Protein AF-A0A819LZT9-F1 (afdb_monomer)

pLDDT: mean 70.06, std 16.2, range [38.44, 96.25]

Sequence (80 aa):
SNDSLLNDDEDLFAFWEGQNDLYPFLYLIARDVLIVSATNTAVERCFSASENSVTEACTLEQRLLFIINSGTTASKGEKR

Solvent-accessible surface area (backbone atoms only — not comparable to full-atom values): 5132 Å² total; per-residue (Å²): 135,87,81,77,71,73,73,89,76,68,56,65,66,62,55,39,60,76,36,32,90,83,37,52,71,59,28,54,52,49,52,66,56,67,71,54,68,96,58,66,61,70,58,51,52,53,53,62,71,44,43,68,71,61,51,54,59,56,51,52,54,53,50,51,53,48,51,59,63,64,64,67,76,79,80,86,77,91,86,133

Mean predicted aligned error: 16.88 Å

Radius of gyration: 29.81 Å; Cα contacts (8 Å, |Δi|>4): 13; chains: 1; bounding box: 87×32×72 Å

InterPro domains:
  IPR0089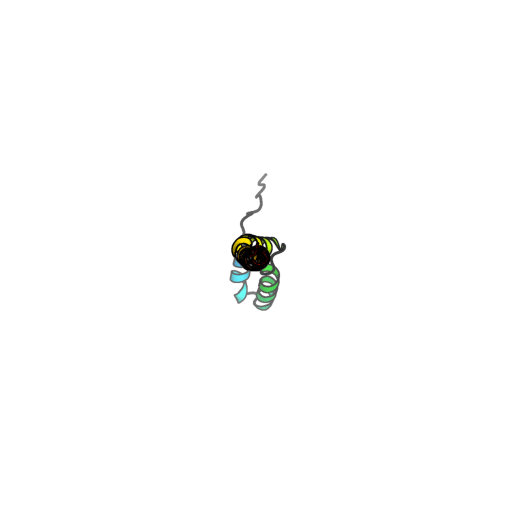06 HAT, C-terminal dimerisation domain [PF05699] (7-56)
  IPR012337 Ribonuclease H-like superfamily [SSF53098] (6-56)

Structure (mmCIF, N/CA/C/O backbone):
data_AF-A0A819LZT9-F1
#
_entry.id   AF-A0A819LZT9-F1
#
loop_
_atom_site.group_PDB
_atom_site.id
_atom_site.type_symbol
_atom_site.label_atom_id
_atom_site.label_alt_id
_atom_site.label_comp_id
_atom_site.label_asym_id
_atom_site.label_entity_id
_atom_site.label_seq_id
_atom_site.pdbx_PDB_ins_code
_atom_site.Cartn_x
_atom_site.Cartn_y
_atom_site.Cartn_z
_atom_site.occupancy
_atom_site.B_iso_or_equiv
_atom_site.auth_seq_id
_atom_site.auth_comp_id
_atom_site.auth_asym_id
_atom_site.auth_atom_id
_atom_site.pdbx_PDB_model_num
ATOM 1 N N . SER A 1 1 ? 34.056 16.229 -4.456 1.00 38.44 1 SER A N 1
ATOM 2 C CA . SER A 1 1 ? 33.354 15.097 -3.836 1.00 38.44 1 SER A CA 1
ATOM 3 C C . SER A 1 1 ? 31.873 15.354 -3.982 1.00 38.44 1 SER A C 1
ATOM 5 O O . SER A 1 1 ? 31.385 16.296 -3.376 1.00 38.44 1 SER A O 1
ATOM 7 N N . ASN A 1 2 ? 31.217 14.641 -4.900 1.00 46.19 2 ASN A N 1
ATOM 8 C CA . ASN A 1 2 ? 29.789 14.786 -5.178 1.00 46.19 2 ASN A CA 1
ATOM 9 C C . ASN A 1 2 ? 29.018 13.888 -4.209 1.00 46.19 2 ASN A C 1
ATOM 11 O O . ASN A 1 2 ? 28.775 12.725 -4.522 1.00 46.19 2 ASN A O 1
ATOM 15 N N . ASP A 1 3 ? 28.653 14.426 -3.048 1.00 53.75 3 ASP A N 1
ATOM 16 C CA . ASP A 1 3 ? 27.531 13.891 -2.279 1.00 53.75 3 ASP A CA 1
ATOM 17 C C . ASP A 1 3 ? 26.256 14.233 -3.055 1.00 53.75 3 ASP A C 1
ATOM 19 O O . ASP A 1 3 ? 25.701 15.325 -2.946 1.00 53.75 3 ASP A O 1
ATOM 23 N N . SER A 1 4 ? 25.837 13.305 -3.917 1.00 55.72 4 SER A N 1
ATOM 24 C CA . SER A 1 4 ? 24.471 13.272 -4.438 1.00 55.72 4 SER A CA 1
ATOM 25 C C . SER A 1 4 ? 23.603 12.749 -3.302 1.00 55.72 4 SER A C 1
ATOM 27 O O . SER A 1 4 ? 23.320 11.559 -3.201 1.00 55.72 4 SER A O 1
ATOM 29 N N . LEU A 1 5 ? 23.296 13.665 -2.381 1.00 52.09 5 LEU A N 1
ATOM 30 C CA . LEU A 1 5 ? 22.249 13.497 -1.390 1.00 52.09 5 LEU A CA 1
ATOM 31 C C . LEU A 1 5 ? 21.003 13.013 -2.126 1.00 52.09 5 LEU A C 1
ATOM 33 O O . LEU A 1 5 ? 20.599 13.599 -3.130 1.00 52.09 5 LEU A O 1
ATOM 37 N N . LEU A 1 6 ? 20.510 11.880 -1.646 1.00 51.91 6 LEU A N 1
ATOM 38 C CA . LEU A 1 6 ? 19.313 11.180 -2.073 1.00 51.91 6 LEU A CA 1
ATOM 39 C C . LEU A 1 6 ? 18.225 12.181 -2.482 1.00 51.91 6 LEU A C 1
ATOM 41 O O . LEU A 1 6 ? 17.954 13.138 -1.760 1.00 51.91 6 LEU A O 1
ATOM 45 N N . ASN A 1 7 ? 17.625 11.963 -3.654 1.00 59.44 7 ASN A N 1
ATOM 46 C CA . ASN A 1 7 ? 16.351 12.581 -3.999 1.00 59.44 7 ASN A CA 1
ATOM 47 C C . ASN A 1 7 ? 15.334 12.093 -2.957 1.00 59.44 7 ASN A C 1
ATOM 49 O O . ASN A 1 7 ? 14.711 11.051 -3.143 1.00 59.44 7 ASN A O 1
ATOM 53 N N . ASP A 1 8 ? 15.205 12.816 -1.846 1.00 57.81 8 ASP A N 1
ATOM 54 C CA . ASP A 1 8 ?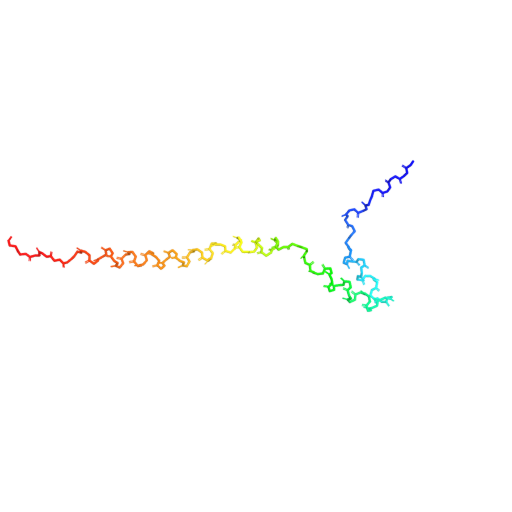 14.339 12.467 -0.712 1.00 57.81 8 ASP A CA 1
ATOM 55 C C . ASP A 1 8 ? 12.838 12.436 -1.086 1.00 57.81 8 ASP A C 1
ATOM 57 O O . ASP A 1 8 ? 12.007 12.024 -0.280 1.00 57.81 8 ASP A O 1
ATOM 61 N N . ASP A 1 9 ? 12.506 12.799 -2.330 1.00 59.81 9 ASP A N 1
ATOM 62 C CA . ASP A 1 9 ? 11.158 12.846 -2.899 1.00 59.81 9 ASP A CA 1
ATOM 63 C C . ASP A 1 9 ? 10.960 11.892 -4.097 1.00 59.81 9 ASP A C 1
ATOM 65 O O . ASP A 1 9 ? 10.051 12.090 -4.907 1.00 59.81 9 ASP A O 1
ATOM 69 N N . GLU A 1 10 ? 11.805 10.869 -4.280 1.00 66.38 10 GLU A N 1
ATOM 70 C CA . GLU A 1 10 ? 11.511 9.847 -5.291 1.00 66.38 10 GLU A CA 1
ATOM 71 C C . GLU A 1 10 ? 10.293 9.017 -4.859 1.00 66.38 10 GLU A C 1
ATOM 73 O O . GLU A 1 10 ? 10.366 8.158 -3.978 1.00 66.38 10 GLU A O 1
ATOM 78 N N . ASP A 1 11 ? 9.151 9.300 -5.494 1.00 82.81 11 ASP A N 1
ATOM 79 C CA . ASP A 1 11 ? 7.919 8.532 -5.344 1.00 82.81 11 ASP A CA 1
ATOM 80 C C . ASP A 1 11 ? 8.154 7.095 -5.824 1.00 82.81 11 ASP A C 1
ATOM 82 O O . ASP A 1 11 ? 8.081 6.758 -7.011 1.00 82.81 11 ASP A O 1
ATOM 86 N N . LEU A 1 12 ? 8.459 6.235 -4.855 1.00 85.75 12 LEU A N 1
ATOM 87 C CA . LEU A 1 12 ? 8.734 4.824 -5.068 1.00 85.75 12 LEU A CA 1
ATOM 88 C C . LEU A 1 12 ? 7.542 4.107 -5.719 1.00 85.75 12 LEU A C 1
ATOM 90 O O . LEU A 1 12 ? 7.737 3.130 -6.443 1.00 85.75 12 LEU A O 1
ATOM 94 N N . PHE A 1 13 ? 6.318 4.596 -5.510 1.00 86.62 13 PHE A N 1
ATOM 95 C CA . PHE A 1 13 ? 5.126 4.062 -6.159 1.00 86.62 13 PHE A CA 1
ATOM 96 C C . PHE A 1 13 ? 5.132 4.355 -7.661 1.00 86.62 13 PHE A C 1
ATOM 98 O O . PHE A 1 13 ? 4.942 3.438 -8.464 1.00 86.62 13 PHE A O 1
ATOM 105 N N . ALA A 1 14 ? 5.421 5.604 -8.036 1.00 88.56 14 ALA A N 1
ATOM 106 C CA . ALA A 1 14 ? 5.532 6.029 -9.430 1.00 88.56 14 ALA A CA 1
ATOM 107 C C . ALA A 1 14 ? 6.687 5.322 -10.159 1.00 88.56 14 ALA A C 1
ATOM 109 O O . ALA A 1 14 ? 6.553 4.941 -11.325 1.00 88.56 14 ALA A O 1
ATOM 110 N N . PHE A 1 15 ? 7.806 5.078 -9.465 1.00 89.75 15 PHE A N 1
ATOM 111 C CA . PHE A 1 15 ? 8.905 4.278 -10.007 1.00 89.75 15 PHE A CA 1
ATOM 112 C C . PHE A 1 15 ? 8.428 2.880 -10.415 1.00 89.75 15 PHE A C 1
ATOM 114 O O . PHE A 1 15 ? 8.645 2.459 -11.553 1.00 89.75 15 PHE A O 1
ATOM 121 N N . TRP A 1 16 ? 7.758 2.163 -9.508 1.00 92.19 16 TRP A N 1
ATOM 122 C CA . TRP A 1 16 ? 7.305 0.799 -9.770 1.00 92.19 16 TRP A CA 1
ATOM 123 C C . TRP A 1 16 ? 6.206 0.738 -10.832 1.00 92.19 16 TRP A C 1
ATOM 125 O O . TRP A 1 16 ? 6.201 -0.200 -11.628 1.00 92.19 16 TRP A O 1
ATOM 135 N N . GLU A 1 17 ? 5.331 1.742 -10.909 1.00 90.44 17 GLU A N 1
ATOM 136 C CA . GLU A 1 17 ? 4.324 1.855 -11.971 1.00 90.44 17 GLU A CA 1
ATOM 137 C C . GLU A 1 17 ? 4.961 1.889 -13.367 1.00 90.44 17 GLU A C 1
ATOM 139 O O . GLU A 1 17 ? 4.557 1.128 -14.248 1.00 90.44 17 GLU A O 1
ATOM 144 N N . GLY A 1 18 ? 6.034 2.666 -13.545 1.00 91.75 18 GLY A N 1
ATOM 145 C CA . GLY A 1 18 ? 6.795 2.704 -14.797 1.00 91.75 18 GLY A CA 1
ATOM 146 C C . GLY A 1 18 ? 7.524 1.396 -15.140 1.00 91.75 18 GLY A C 1
ATOM 147 O O . GLY A 1 18 ? 7.945 1.210 -16.280 1.00 91.75 18 GLY A O 1
ATOM 148 N N . GLN A 1 19 ? 7.671 0.479 -14.179 1.00 92.44 19 GLN A N 1
ATOM 149 C CA . GLN A 1 19 ? 8.309 -0.826 -14.372 1.00 92.44 19 GLN A CA 1
ATOM 150 C C . GLN A 1 19 ? 7.313 -1.966 -14.631 1.00 92.44 19 GLN A C 1
ATOM 152 O O . GLN A 1 19 ? 7.749 -3.095 -14.855 1.00 92.44 19 GLN A O 1
ATOM 157 N N . ASN A 1 20 ? 6.000 -1.711 -14.627 1.00 91.88 20 ASN A N 1
ATOM 158 C CA . ASN A 1 20 ? 4.983 -2.757 -14.774 1.00 91.88 20 ASN A CA 1
ATOM 159 C C . ASN A 1 20 ? 5.118 -3.556 -16.085 1.00 91.88 20 ASN A C 1
ATOM 161 O O . ASN A 1 20 ? 4.995 -4.778 -16.075 1.00 91.88 20 ASN A O 1
ATOM 165 N N . ASP A 1 21 ? 5.443 -2.893 -17.196 1.00 94.81 21 ASP A N 1
ATOM 166 C CA . ASP A 1 21 ? 5.604 -3.564 -18.494 1.00 94.81 21 ASP A CA 1
ATOM 167 C C . ASP A 1 21 ? 6.825 -4.497 -18.528 1.00 94.81 21 ASP A C 1
ATOM 169 O O . ASP A 1 21 ? 6.826 -5.513 -19.226 1.00 94.81 21 ASP A O 1
ATOM 173 N N . LEU A 1 22 ? 7.868 -4.165 -17.760 1.00 96.25 22 LEU A N 1
ATOM 174 C CA . LEU A 1 22 ? 9.126 -4.908 -17.725 1.00 96.25 22 LEU A CA 1
ATOM 175 C C . LEU A 1 22 ? 9.116 -6.002 -16.645 1.00 96.25 22 LEU A C 1
ATOM 177 O O . LEU A 1 22 ? 9.673 -7.082 -16.845 1.00 96.25 22 LEU A O 1
ATOM 181 N N . TYR A 1 23 ? 8.453 -5.741 -15.516 1.00 95.25 23 TYR A N 1
ATOM 182 C CA . TYR A 1 23 ? 8.402 -6.617 -14.346 1.00 95.25 23 TYR A CA 1
ATOM 183 C C . TYR A 1 23 ? 6.990 -6.688 -13.733 1.00 95.25 23 TYR A C 1
ATOM 185 O O . TYR A 1 23 ? 6.797 -6.296 -12.579 1.00 95.25 23 TYR A O 1
ATOM 193 N N . PRO A 1 24 ? 5.997 -7.254 -14.439 1.00 91.88 24 PRO A N 1
ATOM 194 C CA . PRO A 1 24 ? 4.592 -7.192 -14.023 1.00 91.88 24 PRO A CA 1
ATOM 195 C C . PRO A 1 24 ? 4.331 -7.862 -12.668 1.00 91.88 24 PRO A C 1
ATOM 197 O O . PRO A 1 24 ? 3.622 -7.328 -11.821 1.00 91.88 24 PRO A O 1
ATOM 200 N N . PHE A 1 25 ? 4.946 -9.020 -12.406 1.00 95.12 25 PHE A N 1
ATOM 201 C CA . PHE A 1 25 ? 4.762 -9.720 -11.128 1.00 95.12 25 PHE A CA 1
ATOM 202 C C . PHE A 1 25 ? 5.443 -9.011 -9.957 1.00 95.12 25 PHE A C 1
ATOM 204 O O . PHE A 1 25 ? 4.911 -9.004 -8.850 1.00 95.12 25 PHE A O 1
ATOM 211 N N . LEU A 1 26 ? 6.611 -8.412 -10.195 1.00 92.12 26 LEU A N 1
ATOM 212 C CA . LEU A 1 26 ? 7.338 -7.696 -9.152 1.00 92.12 26 LEU A CA 1
ATOM 213 C C . LEU A 1 26 ? 6.650 -6.369 -8.825 1.00 92.12 26 LEU A C 1
ATOM 215 O O . LEU A 1 26 ? 6.541 -6.023 -7.653 1.00 92.12 26 LEU A O 1
ATOM 219 N N . TYR A 1 27 ? 6.111 -5.691 -9.842 1.00 93.19 27 TYR A N 1
ATOM 220 C CA . TYR A 1 27 ? 5.259 -4.521 -9.671 1.00 93.19 27 TYR A CA 1
ATOM 221 C C . TYR A 1 27 ? 4.049 -4.823 -8.784 1.00 93.19 27 TYR A C 1
ATOM 223 O O . TYR A 1 27 ? 3.789 -4.076 -7.847 1.00 93.19 27 TYR A O 1
ATOM 231 N N . LEU A 1 28 ? 3.338 -5.933 -9.022 1.00 93.12 28 LEU A N 1
ATOM 232 C CA . LEU A 1 28 ? 2.184 -6.309 -8.197 1.00 93.12 28 LEU A CA 1
ATOM 233 C C . LEU A 1 28 ? 2.560 -6.478 -6.719 1.00 93.12 28 LEU A C 1
ATOM 235 O O . LEU A 1 28 ? 1.860 -5.968 -5.849 1.00 93.12 28 LEU A O 1
ATOM 239 N N . ILE A 1 29 ? 3.689 -7.133 -6.439 1.00 93.25 29 ILE A N 1
ATOM 240 C CA . ILE A 1 29 ? 4.189 -7.306 -5.068 1.00 93.25 29 ILE A CA 1
ATOM 241 C C . ILE A 1 29 ? 4.578 -5.952 -4.462 1.00 93.25 29 ILE A C 1
ATOM 243 O O . ILE A 1 29 ? 4.201 -5.654 -3.331 1.00 93.25 29 ILE A O 1
ATOM 247 N N . ALA A 1 30 ? 5.310 -5.121 -5.207 1.00 91.38 30 ALA A N 1
ATOM 248 C CA . ALA A 1 30 ? 5.728 -3.803 -4.745 1.00 91.38 30 ALA A CA 1
ATOM 249 C C . ALA A 1 30 ? 4.521 -2.906 -4.437 1.00 91.38 30 ALA A C 1
ATOM 251 O O . ALA A 1 30 ? 4.465 -2.310 -3.366 1.00 91.38 30 ALA A O 1
ATOM 252 N N . ARG A 1 31 ? 3.517 -2.875 -5.318 1.00 90.38 31 ARG A N 1
ATOM 253 C CA . ARG A 1 31 ? 2.252 -2.156 -5.120 1.00 90.38 31 ARG A CA 1
ATOM 254 C C . ARG A 1 31 ? 1.559 -2.582 -3.826 1.00 90.38 31 ARG A C 1
ATOM 256 O O . ARG A 1 31 ? 1.149 -1.730 -3.041 1.00 90.38 31 ARG A O 1
ATOM 263 N N . ASP A 1 32 ? 1.433 -3.889 -3.606 1.00 90.12 32 ASP A N 1
ATOM 264 C CA . ASP A 1 32 ? 0.723 -4.435 -2.447 1.00 90.12 32 ASP A CA 1
ATOM 265 C C . ASP A 1 32 ? 1.468 -4.167 -1.129 1.00 90.12 32 ASP A C 1
ATOM 267 O O . ASP A 1 32 ? 0.838 -3.995 -0.089 1.00 90.12 32 ASP A O 1
ATOM 271 N N . VAL A 1 33 ? 2.800 -4.086 -1.159 1.00 88.94 33 VAL A N 1
ATOM 272 C CA . VAL A 1 33 ? 3.612 -3.732 0.016 1.00 88.94 33 VAL A CA 1
ATOM 273 C C . VAL A 1 33 ? 3.573 -2.230 0.285 1.00 88.94 33 VAL A C 1
ATOM 275 O O . VAL A 1 33 ? 3.375 -1.815 1.425 1.00 88.94 33 VAL A O 1
ATOM 278 N N . LEU A 1 34 ? 3.751 -1.408 -0.748 1.00 86.62 34 LEU A N 1
ATOM 279 C CA . LEU A 1 34 ? 3.898 0.039 -0.599 1.00 86.62 34 LEU A CA 1
ATOM 280 C C . LEU A 1 34 ? 2.586 0.734 -0.222 1.00 86.62 34 LEU A C 1
ATOM 282 O O . LEU A 1 34 ? 2.622 1.797 0.392 1.00 86.62 34 LEU A O 1
ATOM 286 N N . ILE A 1 35 ? 1.425 0.157 -0.562 1.00 84.94 35 ILE A N 1
ATOM 287 C CA . ILE A 1 35 ? 0.120 0.740 -0.200 1.00 84.94 35 ILE A CA 1
ATOM 288 C C . ILE A 1 35 ? -0.142 0.692 1.310 1.00 84.94 35 ILE A C 1
ATOM 290 O O . ILE A 1 35 ? -0.959 1.451 1.838 1.00 84.94 35 ILE A O 1
ATOM 294 N N . VAL A 1 36 ? 0.545 -0.204 2.022 1.00 82.12 36 VAL A N 1
ATOM 295 C CA . VAL A 1 36 ? 0.410 -0.342 3.466 1.00 82.12 36 VAL A CA 1
ATOM 296 C C . VAL A 1 36 ? 1.171 0.798 4.131 1.00 82.12 36 VAL A C 1
ATOM 298 O O . VAL A 1 36 ? 2.399 0.832 4.153 1.00 82.12 36 VAL A O 1
ATOM 301 N N . SER A 1 37 ? 0.426 1.738 4.711 1.00 72.38 37 SER A N 1
ATOM 302 C CA . SER A 1 37 ? 1.017 2.787 5.538 1.00 72.38 37 SER A CA 1
ATOM 303 C C . SER A 1 37 ? 1.766 2.162 6.715 1.00 72.38 37 SER A C 1
ATOM 305 O O . SER A 1 37 ? 1.204 1.367 7.466 1.00 72.38 37 SER A O 1
ATOM 307 N N . ALA A 1 38 ? 3.026 2.557 6.906 1.00 76.88 38 ALA A N 1
ATOM 308 C CA . ALA A 1 38 ? 3.852 2.065 8.008 1.00 76.88 38 ALA A CA 1
ATOM 309 C C . ALA A 1 38 ? 3.302 2.455 9.394 1.00 76.88 38 ALA A C 1
ATOM 311 O O . ALA A 1 38 ? 3.653 1.833 10.396 1.00 76.88 38 ALA A O 1
ATOM 312 N N . THR A 1 39 ? 2.448 3.483 9.467 1.00 74.44 39 THR A N 1
ATOM 313 C CA . THR A 1 39 ? 1.865 3.972 10.718 1.00 74.44 39 THR A CA 1
ATOM 314 C C . THR A 1 39 ? 0.346 4.074 10.643 1.00 74.44 39 THR A C 1
ATOM 316 O O . THR A 1 39 ? -0.242 4.337 9.594 1.00 74.44 39 THR A O 1
ATOM 319 N N . ASN A 1 40 ? -0.299 3.934 11.803 1.00 72.44 40 ASN A N 1
ATOM 320 C CA . ASN A 1 40 ? -1.748 4.090 11.939 1.00 72.44 40 ASN A CA 1
ATOM 321 C C . ASN A 1 40 ? -2.193 5.567 12.011 1.00 72.44 40 ASN A C 1
ATOM 323 O O . ASN A 1 40 ? -3.371 5.868 12.178 1.00 72.44 40 ASN A O 1
ATOM 327 N N . THR A 1 41 ? -1.259 6.513 11.875 1.00 71.06 41 THR A N 1
ATOM 328 C CA . THR A 1 41 ? -1.491 7.953 12.066 1.00 71.06 41 THR A CA 1
ATOM 329 C C . THR A 1 41 ? -2.530 8.521 11.097 1.00 71.06 41 THR A C 1
ATOM 331 O O . THR A 1 41 ? -3.261 9.447 11.443 1.00 71.06 41 THR A O 1
ATOM 334 N N . ALA A 1 42 ? -2.629 7.973 9.881 1.00 68.19 42 ALA A N 1
ATOM 335 C CA . ALA A 1 42 ? -3.667 8.364 8.927 1.00 68.19 42 ALA A CA 1
ATOM 336 C C . ALA A 1 42 ? -5.076 8.052 9.464 1.00 68.19 42 ALA A C 1
ATOM 338 O O . ALA A 1 42 ? -5.970 8.893 9.395 1.00 68.19 42 ALA A O 1
ATOM 339 N N . VAL A 1 43 ? -5.244 6.874 10.066 1.00 69.81 43 VAL A N 1
ATOM 340 C CA . VAL A 1 43 ? -6.506 6.420 10.658 1.00 69.81 43 VAL A CA 1
ATOM 341 C C . VAL A 1 43 ? -6.816 7.196 11.939 1.00 69.81 43 VAL A C 1
ATOM 343 O O . VAL A 1 43 ? -7.950 7.624 12.135 1.00 69.81 43 VAL A O 1
ATOM 346 N N . GLU A 1 44 ? -5.812 7.458 12.777 1.00 73.00 44 GLU A N 1
ATOM 347 C CA . GLU A 1 44 ? -5.962 8.280 13.986 1.00 73.00 44 GLU A CA 1
ATOM 348 C C . GLU A 1 44 ? -6.449 9.696 13.663 1.00 73.00 44 GLU A C 1
ATOM 350 O O . GLU A 1 44 ? -7.367 10.187 14.314 1.00 73.00 44 GLU A O 1
ATOM 355 N N . ARG A 1 45 ? -5.922 10.330 12.605 1.00 72.62 45 ARG A N 1
ATOM 356 C CA . ARG A 1 45 ? -6.413 11.640 12.142 1.00 72.62 45 ARG A CA 1
ATOM 357 C C . ARG A 1 45 ? -7.876 11.592 11.710 1.00 72.62 45 ARG A C 1
ATOM 359 O O . ARG A 1 45 ? -8.622 12.512 12.034 1.00 72.62 45 ARG A O 1
ATOM 366 N N . CYS A 1 46 ? -8.294 10.543 11.000 1.00 71.50 46 CYS A N 1
ATOM 367 C CA . CYS A 1 46 ? -9.700 10.355 10.637 1.00 71.50 46 CYS A CA 1
ATOM 368 C C . CYS A 1 46 ? -10.587 10.192 11.879 1.00 71.50 46 CYS A C 1
ATOM 370 O O . CYS A 1 46 ? -11.648 10.811 11.948 1.00 71.50 46 CYS A O 1
ATOM 372 N N . PHE A 1 47 ? -10.141 9.427 12.880 1.00 71.75 47 PHE A N 1
ATOM 373 C CA . PHE A 1 47 ? -10.863 9.289 14.145 1.00 71.75 47 PHE A CA 1
ATOM 374 C C . PHE A 1 47 ? -10.958 10.614 14.908 1.00 71.75 47 PHE A C 1
ATOM 376 O O . PHE A 1 47 ? -12.060 10.997 15.296 1.00 71.75 47 PHE A O 1
ATOM 383 N N . SER A 1 48 ? -9.859 11.359 15.050 1.00 73.31 48 SER A N 1
ATOM 384 C CA . SER A 1 48 ? -9.862 12.682 15.692 1.00 73.31 48 SER A CA 1
ATOM 385 C C . SER A 1 48 ? -10.751 13.686 14.954 1.00 73.31 48 SER A C 1
ATOM 387 O O . SER A 1 48 ? -11.482 14.442 15.582 1.00 73.31 48 SER A O 1
ATOM 389 N N . ALA A 1 49 ? -10.761 13.672 13.618 1.00 73.88 49 ALA A N 1
ATOM 390 C CA . ALA A 1 49 ? -11.646 14.535 12.834 1.00 73.88 49 ALA A CA 1
ATOM 391 C C . ALA A 1 49 ? -13.136 14.177 13.006 1.00 73.88 49 ALA A C 1
ATOM 393 O O . ALA A 1 49 ? -14.002 15.039 12.867 1.00 73.88 49 ALA A O 1
ATOM 394 N N . SER A 1 50 ? -13.442 12.916 13.321 1.00 64.88 50 SER A N 1
ATOM 395 C CA . SER A 1 50 ? -14.809 12.432 13.548 1.00 64.88 50 SER A CA 1
ATOM 396 C C . SER A 1 50 ? -15.322 12.634 14.981 1.00 64.88 50 SER A C 1
ATOM 398 O O . SER A 1 50 ? -16.497 12.370 15.244 1.00 64.88 50 SER A O 1
ATOM 400 N N . GLU A 1 51 ? -14.487 13.125 15.904 1.00 62.56 51 GLU A N 1
ATOM 401 C CA . GLU A 1 51 ? -14.797 13.217 17.338 1.00 62.56 51 GLU A CA 1
ATOM 402 C C . GLU A 1 51 ? -16.072 14.029 17.626 1.00 62.56 51 GLU A C 1
ATOM 404 O O . GLU A 1 51 ? -16.887 13.608 18.451 1.00 62.56 51 GLU A O 1
ATOM 409 N N . ASN A 1 52 ? -16.327 15.108 16.875 1.00 60.78 52 ASN A N 1
ATOM 410 C CA . ASN A 1 52 ? -17.559 15.900 16.997 1.00 60.78 52 ASN A CA 1
ATOM 411 C C . ASN A 1 52 ? -18.825 15.070 16.717 1.00 60.78 52 ASN A C 1
ATOM 413 O O . ASN A 1 52 ? -19.834 15.236 17.390 1.00 60.78 52 ASN A O 1
ATOM 417 N N . SER A 1 53 ? -18.777 14.136 15.763 1.00 60.09 53 SER A N 1
ATOM 418 C CA . SER A 1 53 ? -19.946 13.315 15.406 1.00 60.09 53 SER A CA 1
ATOM 419 C C . SER A 1 53 ? -20.246 12.209 16.425 1.00 60.09 53 SER A C 1
ATOM 421 O O . SER A 1 53 ? -21.399 11.816 16.596 1.00 60.09 53 SER A O 1
ATOM 423 N N . VAL A 1 54 ? -19.221 11.727 17.135 1.00 56.44 54 VAL A N 1
ATOM 424 C CA . VAL A 1 54 ? -19.346 10.646 18.126 1.00 56.44 54 VAL A CA 1
ATOM 425 C C . VAL A 1 54 ? -19.720 11.195 19.508 1.00 56.44 54 VAL A C 1
ATOM 427 O O . VAL A 1 54 ? -20.505 10.584 20.234 1.00 56.44 54 VAL A O 1
ATOM 430 N N . THR A 1 55 ? -19.201 12.366 19.879 1.00 57.12 55 THR A N 1
ATOM 431 C CA . THR A 1 55 ? -19.437 12.975 21.200 1.00 57.12 55 THR A CA 1
ATOM 432 C C . THR A 1 55 ? -20.777 13.714 21.308 1.00 57.12 55 THR A C 1
ATOM 434 O O . THR A 1 55 ? -21.384 13.707 22.385 1.00 57.12 55 THR A O 1
ATOM 437 N N . GLU A 1 56 ? -21.302 14.275 20.212 1.00 55.16 56 GLU A N 1
ATOM 438 C CA . GLU A 1 56 ? -22.615 14.948 20.187 1.00 55.16 56 GLU A CA 1
ATOM 439 C C . GLU A 1 56 ? -23.797 13.978 20.372 1.00 55.16 56 GLU A C 1
ATOM 441 O O . GLU A 1 56 ? -24.778 14.309 21.043 1.00 55.16 56 GLU A O 1
ATOM 446 N N . ALA A 1 57 ? -23.691 12.745 19.864 1.00 54.91 57 ALA A N 1
ATOM 447 C CA . ALA A 1 57 ? -24.724 11.723 20.050 1.00 54.91 57 ALA A CA 1
ATOM 448 C C . ALA A 1 57 ? -24.870 11.308 21.529 1.00 54.91 57 ALA A C 1
ATOM 450 O O . ALA A 1 57 ? -25.982 11.188 22.043 1.00 54.91 57 ALA A O 1
ATOM 451 N N . CYS A 1 58 ? -23.750 11.172 22.249 1.00 52.12 58 CYS A N 1
ATOM 452 C CA . CYS A 1 58 ? -23.743 10.795 23.667 1.00 52.12 58 CYS A CA 1
ATOM 453 C C . CYS A 1 58 ? -24.212 11.932 24.596 1.00 52.12 58 CYS A C 1
ATOM 455 O O . CYS A 1 58 ? -24.841 11.679 25.626 1.00 52.12 58 CYS A O 1
ATOM 457 N N . THR A 1 59 ? -23.947 13.198 24.249 1.00 53.69 59 THR A N 1
ATOM 458 C CA . THR A 1 59 ? -24.348 14.347 25.084 1.00 53.69 59 THR A CA 1
ATOM 459 C C . THR A 1 59 ? -25.845 14.643 25.013 1.00 53.69 59 THR A C 1
ATOM 461 O O . THR A 1 59 ? -26.419 15.090 26.010 1.00 53.69 59 THR A O 1
ATOM 464 N N . LEU A 1 60 ? -26.508 14.381 23.882 1.00 55.34 60 LEU A N 1
ATOM 465 C CA . LEU A 1 60 ? -27.958 14.559 23.761 1.00 55.34 60 LEU A CA 1
ATOM 466 C C . LEU A 1 60 ? -28.739 13.529 24.584 1.00 55.34 60 LEU A C 1
ATOM 468 O O . LEU A 1 60 ? -29.669 13.915 25.294 1.00 55.34 60 LEU A O 1
ATOM 472 N N . GLU A 1 61 ? -28.333 12.256 24.568 1.00 58.31 61 GLU A N 1
ATOM 473 C CA . GLU A 1 61 ? -28.975 11.229 25.401 1.00 58.31 61 GLU A CA 1
ATOM 474 C C . GLU A 1 61 ? -28.775 11.500 26.898 1.00 58.31 61 GLU A C 1
ATOM 476 O O . GLU A 1 61 ? -29.725 11.421 27.681 1.00 58.31 61 GLU A O 1
ATOM 481 N N . GLN A 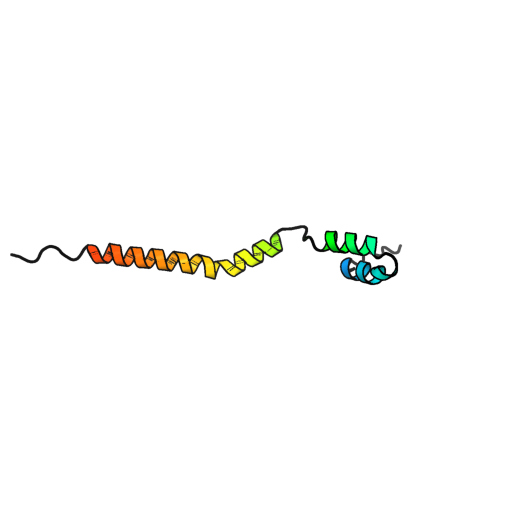1 62 ? -27.575 11.929 27.304 1.00 58.34 62 GLN A N 1
ATOM 482 C CA . GLN A 1 62 ? -27.297 12.294 28.696 1.00 58.34 62 GLN A CA 1
ATOM 483 C C . GLN A 1 62 ? -28.061 13.556 29.143 1.00 58.34 62 GLN A C 1
ATOM 485 O O . GLN A 1 62 ? -28.549 13.605 30.276 1.00 58.34 62 GLN A O 1
ATOM 490 N N . ARG A 1 63 ? -28.239 14.562 28.269 1.00 56.84 63 ARG A N 1
ATOM 491 C CA . ARG A 1 63 ? -29.056 15.757 28.570 1.00 56.84 63 ARG A CA 1
ATOM 492 C C . ARG A 1 63 ? -30.551 15.446 28.635 1.00 56.84 63 ARG A C 1
ATOM 494 O O . ARG A 1 63 ? -31.225 15.979 29.514 1.00 56.84 63 ARG A O 1
ATOM 501 N N . LEU A 1 64 ? -31.072 14.584 27.761 1.00 61.78 64 LEU A N 1
ATOM 502 C CA . LEU A 1 64 ? -32.472 14.145 27.809 1.00 61.78 64 LEU A CA 1
ATOM 503 C C . LEU A 1 64 ? -32.770 13.361 29.090 1.00 61.78 64 LEU A C 1
ATOM 505 O O . LEU A 1 64 ? -33.748 13.661 29.775 1.00 61.78 64 LEU A O 1
ATOM 509 N N . LEU A 1 65 ? -31.892 12.428 29.469 1.00 66.62 65 LEU A N 1
ATOM 510 C CA . LEU A 1 65 ? -32.020 11.672 30.715 1.00 66.62 65 LEU A CA 1
ATOM 511 C C . LEU A 1 65 ? -31.976 12.596 31.946 1.00 66.62 65 LEU A C 1
ATOM 513 O O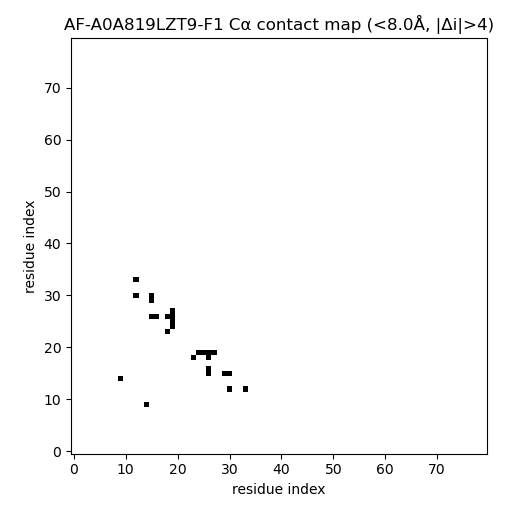 . LEU A 1 65 ? -32.753 12.421 32.886 1.00 66.62 65 LEU A O 1
ATOM 517 N N . PHE A 1 66 ? -31.117 13.622 31.929 1.00 67.31 66 PHE A N 1
ATOM 518 C CA . PHE A 1 66 ? -31.043 14.621 32.996 1.00 67.31 66 PHE A CA 1
ATOM 519 C C . PHE A 1 66 ? -32.321 15.464 33.108 1.00 67.31 66 PHE A C 1
ATOM 521 O O . PHE A 1 66 ? -32.798 15.688 34.218 1.00 67.31 66 PHE A O 1
ATOM 528 N N . ILE A 1 67 ? -32.915 15.901 31.992 1.00 68.31 67 ILE A N 1
ATOM 529 C CA . ILE A 1 67 ? -34.169 16.678 31.989 1.00 68.31 67 ILE A CA 1
ATOM 530 C C . ILE A 1 67 ? -35.345 15.832 32.497 1.00 68.31 67 ILE A C 1
ATOM 532 O O . ILE A 1 67 ? -36.119 16.304 33.328 1.00 68.31 67 ILE A O 1
ATOM 536 N N . ILE A 1 6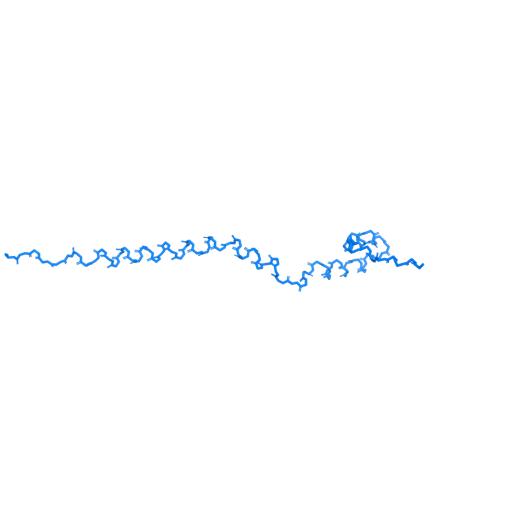8 ? -35.454 14.575 32.057 1.00 67.94 68 ILE A N 1
ATOM 537 C CA . ILE A 1 68 ? -36.518 13.651 32.487 1.00 67.94 68 ILE A CA 1
ATOM 538 C C . ILE A 1 68 ? -36.426 13.381 33.999 1.00 67.94 68 ILE A C 1
ATOM 540 O O . ILE A 1 68 ? -37.426 13.468 34.716 1.00 67.94 68 ILE A O 1
ATOM 544 N N . ASN A 1 69 ? -35.219 13.133 34.512 1.00 60.94 69 ASN A N 1
ATOM 545 C CA . ASN A 1 69 ? -35.010 12.871 35.937 1.00 60.94 69 ASN A CA 1
ATOM 546 C C . ASN A 1 69 ? -35.142 14.139 36.802 1.00 60.94 69 ASN A C 1
ATOM 548 O O . ASN A 1 69 ? -35.612 14.058 37.936 1.00 60.94 69 ASN A O 1
ATOM 552 N N . SER A 1 70 ? -34.796 15.314 36.266 1.00 64.44 70 SER A N 1
ATOM 553 C CA . SER A 1 70 ? -34.912 16.600 36.974 1.00 64.44 70 SER A CA 1
ATOM 554 C C . SER A 1 70 ? -36.340 17.162 36.981 1.00 64.44 70 SER A C 1
ATOM 556 O O . SER A 1 70 ? -36.707 17.879 37.906 1.00 64.44 70 SER A O 1
ATOM 558 N N . GLY A 1 71 ? -37.173 16.818 35.991 1.00 55.72 71 GLY A N 1
ATOM 559 C CA . GLY A 1 71 ? -38.591 17.201 35.932 1.00 55.72 71 GLY A CA 1
ATOM 560 C C . GLY A 1 71 ? -39.507 16.414 36.880 1.00 55.72 71 GLY A C 1
ATOM 561 O O . GLY A 1 71 ? -40.650 16.807 37.098 1.00 55.72 71 GLY A O 1
ATOM 562 N N . THR A 1 72 ? -39.018 15.321 37.476 1.00 55.25 72 THR A N 1
ATOM 563 C CA . THR A 1 72 ? -39.837 14.400 38.288 1.00 55.25 72 THR A CA 1
ATOM 564 C C . THR A 1 72 ? -39.863 14.761 39.788 1.00 55.25 72 THR A C 1
ATOM 566 O O . THR A 1 72 ? -40.584 14.139 40.565 1.00 55.25 72 THR A O 1
ATOM 569 N N . THR A 1 73 ? -39.150 15.805 40.235 1.00 53.44 73 THR A N 1
ATOM 570 C CA . THR A 1 73 ? -39.162 16.241 41.651 1.00 53.44 73 THR A CA 1
ATOM 571 C C . THR A 1 73 ? -40.212 17.310 41.985 1.00 53.44 73 THR A C 1
ATOM 573 O O . THR A 1 73 ? -40.338 17.688 43.148 1.00 53.44 73 THR A O 1
ATOM 576 N N . ALA A 1 74 ? -41.029 17.757 41.025 1.00 56.69 74 ALA A N 1
ATOM 577 C CA . ALA A 1 74 ? -42.035 18.804 41.237 1.00 56.69 74 ALA A CA 1
ATOM 578 C C . ALA A 1 74 ? -43.483 18.281 41.156 1.00 56.69 74 ALA A C 1
ATOM 580 O O . ALA A 1 74 ? -44.302 18.808 40.411 1.00 56.69 74 ALA A O 1
ATOM 581 N N . SER A 1 75 ? -43.834 17.238 41.915 1.00 55.06 75 SER A N 1
ATOM 582 C CA . SER A 1 75 ? -45.251 16.940 42.184 1.00 55.06 75 SER A CA 1
ATOM 583 C C . SER A 1 75 ? -45.447 16.101 43.447 1.00 55.06 75 SER A C 1
ATOM 585 O O . SER A 1 75 ? -45.608 14.883 43.4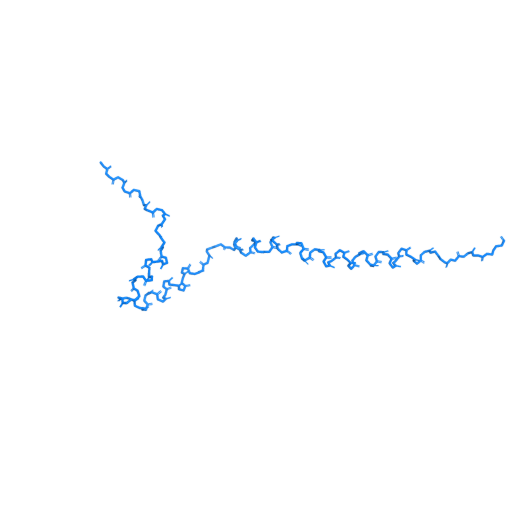01 1.00 55.06 75 SER A O 1
ATOM 587 N N . LYS A 1 76 ? -45.440 16.760 44.610 1.00 47.81 76 LYS A N 1
ATOM 588 C CA . LYS A 1 76 ? -46.214 16.322 45.783 1.00 47.81 76 LYS A CA 1
ATOM 589 C C . LYS A 1 76 ? -46.268 17.441 46.819 1.00 47.81 76 LYS A C 1
ATOM 591 O O . LYS A 1 76 ? -45.252 17.743 47.432 1.00 47.81 76 LYS A O 1
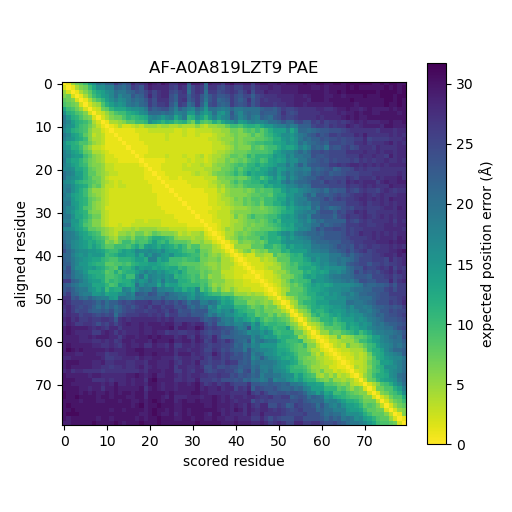ATOM 596 N N . GLY A 1 77 ? -47.457 18.007 47.043 1.00 47.22 77 GLY A N 1
ATOM 597 C CA . 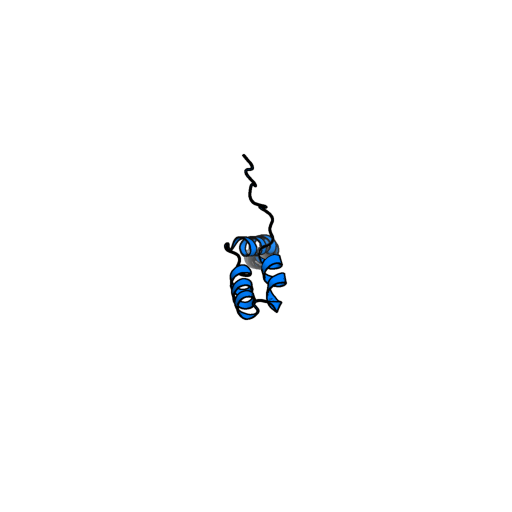GLY A 1 77 ? -47.702 18.760 48.276 1.00 47.22 77 GLY A CA 1
ATOM 598 C C . GLY A 1 77 ? -48.659 19.947 48.244 1.00 47.22 77 GLY A C 1
ATOM 599 O O . GLY A 1 77 ? -48.525 20.807 49.101 1.00 47.22 77 GLY A O 1
ATOM 600 N N . GLU A 1 78 ? -49.622 20.016 47.323 1.00 51.81 78 GLU A N 1
ATOM 601 C CA . GLU A 1 78 ? -50.847 20.796 47.558 1.00 51.81 78 GLU A CA 1
ATOM 602 C C . GLU A 1 78 ? -51.585 20.211 48.782 1.00 51.81 78 GLU A C 1
ATOM 604 O O . GLU A 1 78 ? -51.813 18.997 48.827 1.00 51.81 78 GLU A O 1
ATOM 609 N N . LYS A 1 79 ? -51.992 21.098 49.706 1.00 44.50 79 LYS A N 1
ATOM 610 C CA . LYS A 1 79 ? -52.910 20.961 50.863 1.00 44.50 79 LYS A CA 1
ATOM 611 C C . LYS A 1 79 ? -52.247 21.128 52.234 1.00 44.50 79 LYS A C 1
ATOM 613 O O . LYS A 1 79 ? -51.865 20.145 52.870 1.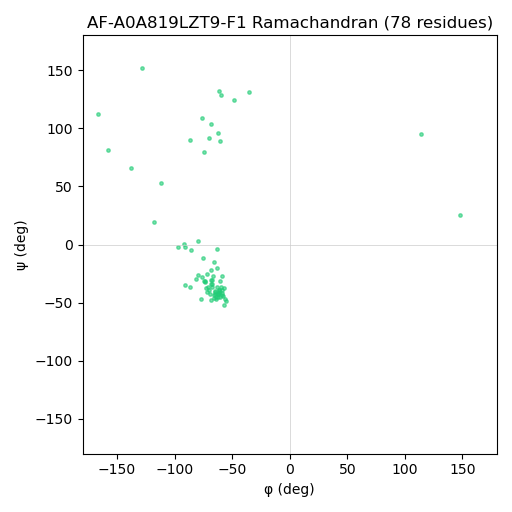00 44.50 79 LYS A O 1
ATOM 618 N N . ARG A 1 80 ? -52.306 22.353 52.761 1.00 38.50 80 ARG A N 1
ATOM 619 C CA . ARG A 1 80 ? -53.216 22.744 53.856 1.00 38.50 80 ARG A CA 1
ATOM 620 C C . ARG A 1 80 ? -53.141 24.240 54.117 1.00 38.50 80 ARG A C 1
ATOM 622 O O . ARG A 1 80 ? -52.017 24.774 54.069 1.00 38.50 80 ARG A O 1
#

Organism: NCBI:txid392033

Foldseek 3Di:
DDPPPDPPPPPPLVVLVVCCVVCVPVSVVSNVVVVDDPDCVVVVVVVVVCVVVVVVVVVVVVVVVVCVVVVPPPDDDPDD

Secondary structure (DSSP, 8-state):
-------TT--HHHHHHHTTTT-HHHHHHHHHHHTS-SSTHHHHHHHHHTHHHHHHHHHHHHHHHHHHHHGGGS------